Protein AF-A0A2I1EDM1-F1 (afdb_monomer_lite)

Foldseek 3Di:
DDDDPDDDDDPDDDPPDDDPPPDDDD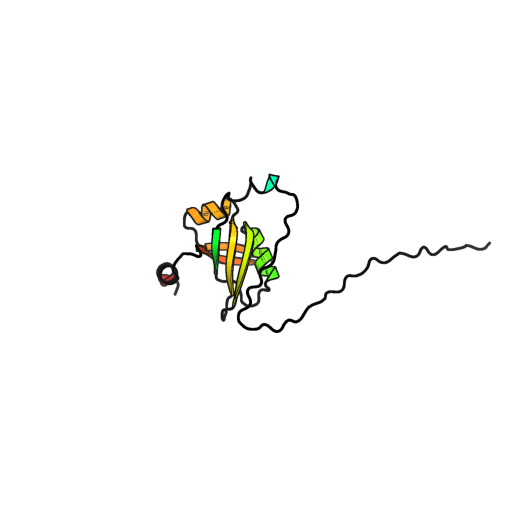PDDWPWDADDDPDPVPVQVVWWAPAWAWKKKWDAAQPDDPVNVVVQVVVQFAFRTWGWDDDDGIIMITTRGTGTPVNVVCVVVVNQWDWDDDPNDIDIMGMDGPPDDPVVVCVVCVVVD

Structure (mmCIF, N/CA/C/O backbone):
data_AF-A0A2I1EDM1-F1
#
_entry.id   AF-A0A2I1EDM1-F1
#
loop_
_atom_site.group_PDB
_atom_site.id
_atom_site.type_symbol
_atom_site.label_atom_id
_atom_site.label_alt_id
_atom_site.label_comp_id
_atom_site.label_asym_id
_atom_site.label_entity_id
_atom_site.label_seq_id
_atom_site.pdbx_PDB_ins_code
_atom_site.Cartn_x
_atom_site.Cartn_y
_atom_site.Cartn_z
_atom_site.occupancy
_atom_site.B_iso_or_equiv
_atom_site.auth_seq_id
_atom_site.auth_comp_id
_atom_site.auth_asym_id
_atom_site.auth_atom_id
_atom_site.pdbx_PDB_model_num
ATOM 1 N N . MET A 1 1 ? -20.426 64.221 30.454 1.00 40.88 1 MET A N 1
ATOM 2 C CA . MET A 1 1 ? -19.477 63.694 29.450 1.00 40.88 1 MET A CA 1
ATOM 3 C C . MET A 1 1 ? -19.841 62.245 29.182 1.00 40.88 1 MET A C 1
ATOM 5 O O . MET A 1 1 ? -19.553 61.390 30.008 1.00 40.88 1 MET A O 1
ATOM 9 N N . SER A 1 2 ? -20.573 61.998 28.097 1.00 38.34 2 SER A N 1
ATOM 10 C CA . SER A 1 2 ? -21.053 60.666 27.713 1.00 38.34 2 SER A CA 1
ATOM 11 C C . SER A 1 2 ? -19.981 59.954 26.889 1.00 38.34 2 SER A C 1
ATOM 13 O O . SER A 1 2 ? -19.578 60.466 25.848 1.00 38.34 2 SER A O 1
ATOM 15 N N . PHE A 1 3 ? -19.506 58.798 27.355 1.00 39.91 3 PHE A N 1
ATOM 16 C CA . PHE A 1 3 ? -18.596 57.935 26.600 1.00 39.91 3 PHE A CA 1
ATOM 17 C C . PHE A 1 3 ? -19.410 56.917 25.802 1.00 39.91 3 PHE A C 1
ATOM 19 O O . PHE A 1 3 ? -20.017 56.002 26.354 1.00 39.91 3 PHE A O 1
ATOM 26 N N . ASP A 1 4 ? -19.432 57.115 24.490 1.00 42.69 4 ASP A N 1
ATOM 27 C CA . ASP A 1 4 ? -20.203 56.337 23.530 1.00 42.69 4 ASP A CA 1
ATOM 28 C C . ASP A 1 4 ? -19.368 55.127 23.059 1.00 42.69 4 ASP A C 1
ATOM 30 O O . ASP A 1 4 ? -18.481 55.240 22.208 1.00 42.69 4 ASP A O 1
ATOM 34 N N . PHE A 1 5 ? -19.581 53.952 23.666 1.00 37.19 5 PHE A N 1
ATOM 35 C CA . PHE A 1 5 ? -18.833 52.731 23.338 1.00 37.19 5 PHE A CA 1
ATOM 36 C C . PHE A 1 5 ? -19.495 51.998 22.162 1.00 37.19 5 PHE A C 1
ATOM 38 O O . PHE A 1 5 ? -20.348 51.121 22.321 1.00 37.19 5 PHE A O 1
ATOM 45 N N . ARG A 1 6 ? -19.092 52.367 20.944 1.00 45.16 6 ARG A N 1
ATOM 46 C CA . ARG A 1 6 ? -19.535 51.748 19.686 1.00 45.16 6 ARG A CA 1
ATOM 47 C C . ARG A 1 6 ? -19.104 50.266 19.632 1.00 45.16 6 ARG A C 1
ATOM 49 O O . ARG A 1 6 ? -17.985 49.945 19.235 1.00 45.16 6 ARG A O 1
ATOM 56 N N . LYS A 1 7 ? -19.993 49.336 20.011 1.00 44.12 7 LYS A N 1
ATOM 57 C CA . LYS A 1 7 ? -19.816 47.881 19.812 1.00 44.12 7 LYS A CA 1
ATOM 58 C C . LYS A 1 7 ? -19.730 47.562 18.311 1.00 44.12 7 LYS A C 1
ATOM 60 O O . LYS A 1 7 ? -20.747 47.518 17.622 1.00 44.12 7 LYS A O 1
ATOM 65 N N . LYS A 1 8 ? -18.527 47.289 17.796 1.00 46.66 8 LYS A N 1
ATOM 66 C CA . LYS A 1 8 ? -18.346 46.629 16.492 1.00 46.66 8 LYS A CA 1
ATOM 67 C C . LYS A 1 8 ? -18.831 45.177 16.603 1.00 46.66 8 LYS A C 1
ATOM 69 O O . LYS A 1 8 ? -18.265 44.390 17.355 1.00 46.66 8 LYS A O 1
ATOM 74 N N . LYS A 1 9 ? -19.883 44.827 15.856 1.00 42.12 9 LYS A N 1
ATOM 75 C CA . LYS A 1 9 ? -20.307 43.439 15.608 1.00 42.12 9 LYS A CA 1
ATOM 76 C C . LYS A 1 9 ? -19.152 42.695 14.921 1.00 42.12 9 LYS A C 1
ATOM 78 O O . LYS A 1 9 ? -18.861 42.975 13.761 1.00 42.12 9 LYS A O 1
ATOM 83 N N . LEU A 1 10 ? -18.510 41.757 15.619 1.00 42.94 10 LEU A N 1
ATOM 84 C CA . LEU A 1 10 ? -17.736 40.699 14.968 1.00 42.94 10 LEU A CA 1
ATOM 85 C C . LEU A 1 10 ? -18.723 39.856 14.151 1.00 42.94 10 LEU A C 1
ATOM 87 O O . LEU A 1 10 ? -19.648 39.271 14.714 1.00 42.94 10 LEU A O 1
ATOM 91 N N . GLN A 1 11 ? -18.543 39.800 12.834 1.00 41.75 11 GLN A N 1
ATOM 92 C CA . GLN A 1 11 ? -19.192 38.779 12.020 1.00 41.75 11 GLN A CA 1
ATOM 93 C C . GLN A 1 11 ? -18.465 37.460 12.296 1.00 41.75 11 GLN A C 1
ATOM 95 O O . GLN A 1 11 ? -17.297 37.297 11.950 1.00 41.75 11 GLN A O 1
ATOM 100 N N . SER A 1 12 ? -19.129 36.543 12.994 1.00 42.69 12 SER A N 1
ATOM 101 C CA . SER A 1 12 ? -18.648 35.180 13.202 1.00 42.69 12 SER A CA 1
ATOM 102 C C . SER A 1 12 ? -18.697 34.416 11.881 1.00 42.69 12 SER A C 1
ATOM 104 O O . SER A 1 12 ? -19.768 34.295 11.284 1.00 42.69 12 SER A O 1
ATOM 106 N N . ALA A 1 13 ? -17.549 33.889 11.452 1.00 47.53 13 ALA A N 1
ATOM 107 C CA . ALA A 1 13 ? -17.444 32.954 10.338 1.00 47.53 13 ALA A CA 1
ATOM 108 C C . ALA A 1 13 ? -18.391 31.753 10.547 1.00 47.53 13 ALA A C 1
ATOM 110 O O . ALA A 1 13 ? -18.530 31.284 11.683 1.00 47.53 13 ALA A O 1
ATOM 111 N N . PRO A 1 14 ? -19.049 31.235 9.494 1.00 38.72 14 PRO A N 1
ATOM 112 C CA . PRO A 1 14 ? -19.915 30.078 9.640 1.00 38.72 14 PRO A CA 1
ATOM 113 C C . PRO A 1 14 ? -19.083 28.857 10.045 1.00 38.72 14 PRO A C 1
ATOM 115 O O . PRO A 1 14 ? -18.240 28.363 9.300 1.00 38.72 14 PRO A O 1
ATOM 118 N N . ILE A 1 15 ? -19.346 28.369 11.256 1.00 44.50 15 ILE A N 1
ATOM 119 C CA . ILE A 1 15 ? -18.905 27.065 11.747 1.00 44.50 15 ILE A CA 1
ATOM 120 C C . ILE A 1 15 ? -19.605 26.020 10.876 1.00 44.50 15 ILE A C 1
ATOM 122 O O . ILE A 1 15 ? -20.783 25.722 11.082 1.00 44.50 15 ILE A O 1
ATOM 126 N N . ILE A 1 16 ? -18.898 25.481 9.882 1.00 41.09 16 ILE A N 1
ATOM 127 C CA . ILE A 1 16 ? -19.393 24.365 9.075 1.00 41.09 16 ILE A CA 1
ATOM 128 C C . ILE A 1 16 ? -19.453 23.142 9.993 1.00 41.09 16 ILE A C 1
ATOM 130 O O . ILE A 1 16 ? -18.441 22.538 10.357 1.00 41.09 16 ILE A O 1
ATOM 134 N N . LYS A 1 17 ? -20.670 22.824 10.435 1.00 41.31 17 LYS A N 1
ATOM 135 C CA . LYS A 1 17 ? -20.976 21.632 11.219 1.00 41.31 17 LYS A CA 1
ATOM 136 C C . LYS A 1 17 ? -20.805 20.401 10.329 1.00 41.31 17 LYS A C 1
ATOM 138 O O . LYS A 1 17 ? -21.305 20.353 9.212 1.00 41.31 17 LYS A O 1
ATOM 143 N N . LYS A 1 18 ? -20.086 19.412 10.863 1.00 46.59 18 LYS A N 1
ATOM 144 C CA . LYS A 1 18 ? -19.910 18.067 10.307 1.00 46.59 18 LYS A CA 1
ATOM 145 C C . LYS A 1 18 ? -21.267 17.431 10.009 1.00 46.59 18 LYS A C 1
ATOM 147 O O . LYS A 1 18 ? -22.041 17.214 10.938 1.00 46.59 18 LYS A O 1
ATOM 152 N N . GLU A 1 19 ? -21.492 17.033 8.764 1.00 41.22 19 GLU A N 1
ATOM 153 C CA . GLU A 1 19 ? -22.545 16.080 8.420 1.00 41.22 19 GLU A CA 1
ATOM 154 C C . GLU A 1 19 ? -21.913 14.690 8.277 1.00 41.22 19 GLU A C 1
ATOM 156 O O . GLU A 1 19 ? -21.263 14.354 7.289 1.00 41.22 19 GLU A O 1
ATOM 161 N N . ILE A 1 20 ? -22.035 13.885 9.336 1.00 42.53 20 ILE A N 1
ATOM 162 C CA . ILE A 1 20 ? -21.709 12.459 9.310 1.00 42.53 20 ILE A CA 1
ATOM 163 C C . ILE A 1 20 ? -22.920 11.771 8.685 1.00 42.53 20 ILE A C 1
ATOM 165 O O . ILE A 1 20 ? -23.872 11.418 9.379 1.00 42.53 20 ILE A O 1
ATOM 169 N N . ILE A 1 21 ? -22.907 11.609 7.363 1.00 40.69 21 ILE A N 1
ATOM 170 C CA . ILE A 1 21 ? -23.929 10.828 6.668 1.00 40.69 21 ILE A CA 1
ATOM 171 C C . ILE A 1 21 ? -23.685 9.354 7.009 1.00 40.69 21 ILE A C 1
ATOM 173 O O . ILE A 1 21 ? -22.836 8.679 6.423 1.00 40.69 21 ILE A O 1
ATOM 177 N N . GLY A 1 22 ? -24.427 8.857 7.998 1.00 44.16 22 GLY A N 1
ATOM 178 C CA . GLY A 1 22 ? -24.507 7.441 8.331 1.00 44.16 22 GLY A CA 1
ATOM 179 C C . GLY A 1 22 ? -25.135 6.666 7.178 1.00 44.16 22 GLY A C 1
ATOM 180 O O . GLY A 1 22 ? -26.348 6.487 7.125 1.00 44.16 22 GLY A O 1
ATOM 181 N N . THR A 1 23 ? -24.315 6.186 6.246 1.00 38.16 23 THR A N 1
ATOM 182 C CA . THR A 1 23 ? -24.765 5.253 5.213 1.00 38.16 23 THR A CA 1
ATOM 183 C C . THR A 1 23 ? -24.486 3.822 5.648 1.00 38.16 23 THR A C 1
ATOM 185 O O . THR A 1 23 ? -23.359 3.381 5.860 1.00 38.16 23 THR A O 1
ATOM 188 N N . ARG A 1 24 ? -25.587 3.091 5.805 1.00 36.03 24 ARG A N 1
ATOM 189 C CA . ARG A 1 24 ? -25.681 1.658 6.072 1.00 36.03 24 ARG A CA 1
ATOM 190 C C . ARG A 1 24 ? -24.838 0.892 5.041 1.00 36.03 24 ARG A C 1
ATOM 192 O O . ARG A 1 24 ? -25.185 0.849 3.861 1.00 36.03 24 ARG A O 1
ATOM 199 N N . ILE A 1 25 ? -23.728 0.304 5.487 1.00 41.81 25 ILE A N 1
ATOM 200 C CA . ILE A 1 25 ? -22.774 -0.426 4.643 1.00 41.81 25 ILE A CA 1
ATOM 201 C C . ILE A 1 25 ? -23.451 -1.702 4.131 1.00 41.81 25 ILE A C 1
ATOM 203 O O . ILE A 1 25 ? -23.544 -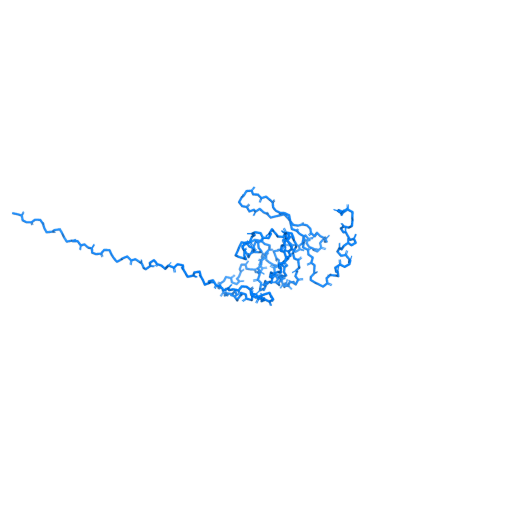2.707 4.835 1.00 41.81 25 ILE A O 1
ATOM 207 N N . LYS A 1 26 ? -23.943 -1.672 2.889 1.00 40.88 26 LYS A N 1
ATOM 208 C CA . LYS A 1 26 ? -24.237 -2.899 2.147 1.00 40.88 26 LYS A CA 1
ATOM 209 C C . LYS A 1 26 ? -22.909 -3.478 1.663 1.00 40.88 26 LYS A C 1
ATOM 211 O O . LYS A 1 26 ? -22.107 -2.787 1.039 1.00 40.88 26 LYS A O 1
ATOM 216 N N . LYS A 1 27 ? -22.687 -4.750 1.990 1.00 38.75 27 LYS A N 1
ATOM 217 C CA . LYS A 1 27 ? -21.547 -5.576 1.578 1.00 38.75 27 LYS A CA 1
ATOM 218 C C . LYS A 1 27 ? -21.356 -5.447 0.057 1.00 38.75 27 LYS A C 1
ATOM 220 O O . LYS A 1 27 ? -22.197 -5.930 -0.692 1.00 38.75 27 LYS A O 1
ATOM 225 N N . GLY A 1 28 ? -20.283 -4.777 -0.376 1.00 41.09 28 GLY A N 1
ATOM 226 C CA . GLY A 1 28 ? -19.874 -4.728 -1.787 1.00 41.09 28 GLY A CA 1
ATOM 227 C C . GLY A 1 28 ? -19.821 -3.362 -2.483 1.00 41.09 28 GLY A C 1
ATOM 228 O O . GLY A 1 28 ? -19.838 -3.352 -3.709 1.00 41.09 28 GLY A O 1
ATOM 229 N N . LYS A 1 29 ? -19.751 -2.220 -1.783 1.00 40.31 29 LYS A N 1
ATOM 230 C CA . LYS A 1 29 ? -19.571 -0.919 -2.457 1.00 40.31 29 LYS A CA 1
ATOM 231 C C . LYS A 1 29 ? -18.113 -0.460 -2.441 1.00 40.31 29 LYS A C 1
ATOM 233 O O . LYS A 1 29 ? -17.542 -0.222 -1.383 1.00 40.31 29 LYS A O 1
ATOM 238 N N . ILE A 1 30 ? -17.536 -0.376 -3.638 1.00 48.94 30 ILE A N 1
ATOM 239 C CA . ILE A 1 30 ? -16.273 0.301 -3.924 1.00 48.94 30 ILE A CA 1
ATOM 240 C C . ILE A 1 30 ? -16.542 1.800 -3.771 1.00 48.94 30 ILE A C 1
ATOM 242 O O . ILE A 1 30 ? -17.360 2.354 -4.504 1.00 48.94 30 ILE A O 1
ATOM 246 N N . ASN A 1 31 ? -15.902 2.439 -2.794 1.00 49.97 31 ASN A N 1
ATOM 247 C CA . ASN A 1 31 ? -15.917 3.891 -2.667 1.00 49.97 31 ASN A CA 1
ATOM 248 C C . ASN A 1 31 ? -14.842 4.446 -3.609 1.00 49.97 31 ASN A C 1
ATOM 250 O O . ASN A 1 31 ? -13.683 4.572 -3.226 1.00 49.97 31 ASN A O 1
ATOM 254 N N . GLU A 1 32 ? -15.210 4.725 -4.861 1.00 45.41 32 GLU A N 1
ATOM 255 C CA . GLU A 1 32 ? -14.381 5.542 -5.751 1.00 45.41 32 GLU A CA 1
ATOM 256 C C . GLU A 1 32 ? -14.395 6.974 -5.196 1.00 45.41 32 GLU A C 1
ATOM 258 O O . GLU A 1 32 ? -15.421 7.652 -5.221 1.00 45.41 32 GLU A O 1
ATOM 263 N N . ILE A 1 33 ? -13.276 7.413 -4.620 1.00 56.78 33 ILE A N 1
ATOM 264 C CA . ILE A 1 33 ? -13.091 8.804 -4.197 1.00 56.78 33 ILE A CA 1
ATOM 265 C C . ILE A 1 33 ? -12.453 9.545 -5.381 1.00 56.78 33 ILE A C 1
ATOM 267 O O . ILE A 1 33 ? -11.300 9.249 -5.702 1.00 56.78 33 ILE A O 1
ATOM 271 N N . PRO A 1 34 ? -13.148 10.486 -6.048 1.00 42.44 34 PRO A N 1
ATOM 272 C CA . PRO A 1 34 ? -12.524 11.317 -7.068 1.00 42.44 34 PRO A CA 1
ATOM 273 C C . PRO A 1 34 ? -11.589 12.333 -6.399 1.00 42.44 34 PRO A C 1
ATOM 275 O O . PRO A 1 34 ? -12.016 13.154 -5.587 1.00 42.44 34 PRO A O 1
ATOM 278 N N . VAL A 1 35 ? -10.301 12.268 -6.734 1.00 52.09 35 VAL A N 1
ATOM 279 C CA . VAL A 1 35 ? -9.287 13.222 -6.272 1.00 52.09 35 VAL A CA 1
ATOM 280 C C . VAL A 1 35 ? -9.246 14.397 -7.251 1.00 52.09 35 VAL A C 1
ATOM 282 O O . VAL A 1 35 ? -8.994 14.209 -8.439 1.00 52.09 35 VAL A O 1
ATOM 285 N N . GLN A 1 36 ? -9.518 15.608 -6.761 1.00 38.00 36 GLN A N 1
ATOM 286 C CA . GLN A 1 36 ? -9.387 16.845 -7.534 1.00 38.00 36 GLN A CA 1
ATOM 287 C C . GLN A 1 36 ? -7.901 17.203 -7.685 1.00 38.00 36 GLN A C 1
ATOM 289 O O . GLN A 1 36 ? -7.163 17.231 -6.699 1.00 38.00 36 GLN A O 1
ATOM 294 N N . ALA A 1 37 ? -7.463 17.451 -8.920 1.00 40.50 37 ALA A N 1
ATOM 295 C CA . ALA A 1 37 ? -6.113 17.899 -9.238 1.00 40.50 37 ALA A CA 1
ATOM 296 C C . ALA A 1 37 ? -5.992 19.407 -8.969 1.00 40.50 37 ALA A C 1
ATOM 298 O O . ALA A 1 37 ? -6.652 20.214 -9.620 1.00 40.50 37 ALA A O 1
ATOM 299 N N . THR A 1 38 ? -5.162 19.786 -8.000 1.00 40.50 38 THR A N 1
ATOM 300 C CA . THR A 1 38 ? -4.775 21.180 -7.752 1.00 40.50 38 THR A CA 1
ATOM 301 C C . THR A 1 38 ? -3.364 21.411 -8.290 1.00 40.50 38 THR A C 1
ATOM 303 O O . THR A 1 38 ? -2.409 20.885 -7.731 1.00 40.50 38 THR A O 1
ATOM 306 N N . SER A 1 39 ? -3.290 22.113 -9.425 1.00 45.81 39 SER A N 1
ATOM 307 C CA . SER A 1 39 ? -2.291 23.093 -9.909 1.00 45.81 39 SER A CA 1
ATOM 308 C C . SER A 1 39 ? -0.798 23.046 -9.512 1.00 45.81 39 SER A C 1
ATOM 310 O O . SER A 1 39 ? -0.145 24.077 -9.631 1.00 45.81 39 SER A O 1
ATOM 312 N N . ASP A 1 40 ? -0.231 21.910 -9.108 1.00 47.34 40 ASP A N 1
ATOM 313 C CA . ASP A 1 40 ? 1.197 21.772 -8.760 1.00 47.34 40 ASP A CA 1
ATOM 314 C C . ASP A 1 40 ? 1.902 20.767 -9.698 1.00 47.34 40 ASP A C 1
ATOM 316 O O . ASP A 1 40 ? 2.576 19.827 -9.274 1.00 47.34 40 ASP A O 1
ATOM 320 N N . GLU A 1 41 ? 1.689 20.905 -11.009 1.00 52.84 41 GLU A N 1
ATOM 321 C CA . GLU A 1 41 ? 2.093 19.899 -12.007 1.00 52.84 41 GLU A CA 1
ATOM 322 C C . GLU A 1 41 ? 3.622 19.743 -12.143 1.00 52.84 41 GLU A C 1
ATOM 324 O O . GLU A 1 41 ? 4.104 18.658 -12.463 1.00 52.84 41 GLU A O 1
ATOM 329 N N . ASP A 1 42 ? 4.400 20.768 -11.784 1.00 50.84 42 ASP A N 1
ATOM 330 C CA . ASP A 1 42 ? 5.848 20.819 -12.046 1.00 50.84 42 ASP A CA 1
ATOM 331 C C . ASP A 1 42 ? 6.721 20.155 -10.950 1.00 50.84 42 ASP A C 1
ATOM 333 O O . ASP A 1 42 ? 7.895 19.830 -11.150 1.00 50.84 42 ASP A O 1
ATOM 337 N N . CYS A 1 43 ? 6.163 19.894 -9.761 1.00 50.19 43 CYS A N 1
ATOM 338 C CA . CYS A 1 43 ? 6.877 19.222 -8.660 1.00 50.19 43 CYS A CA 1
ATOM 339 C C . CYS A 1 43 ? 6.600 17.711 -8.574 1.00 50.19 43 CYS A C 1
ATOM 341 O O . CYS A 1 43 ? 7.367 16.979 -7.932 1.00 50.19 43 CYS A O 1
ATOM 343 N N . LEU A 1 44 ? 5.564 17.226 -9.266 1.00 57.88 44 LEU A N 1
ATOM 344 C CA . LEU A 1 44 ? 5.184 15.812 -9.292 1.00 57.88 44 LEU A CA 1
ATOM 345 C C . LEU A 1 44 ? 6.158 14.966 -10.131 1.00 57.88 44 LEU A C 1
ATOM 347 O O . LEU A 1 44 ? 6.569 13.883 -9.717 1.00 57.88 44 LEU A O 1
ATOM 351 N N . GLU A 1 45 ? 6.610 15.464 -11.277 1.00 60.84 45 GLU A N 1
ATOM 352 C CA . GLU A 1 45 ? 7.435 14.666 -12.195 1.00 60.84 45 GLU A CA 1
ATOM 353 C C . GLU A 1 45 ? 8.841 14.361 -11.636 1.00 60.84 45 GLU A C 1
ATOM 355 O O . GLU A 1 45 ? 9.458 13.332 -11.925 1.00 60.84 45 GLU A O 1
ATOM 360 N N . LYS A 1 46 ? 9.347 15.221 -10.744 1.00 71.50 46 LYS A N 1
ATOM 361 C CA . LYS A 1 46 ? 10.676 15.046 -10.137 1.00 71.50 46 LYS A CA 1
ATOM 362 C C . LYS A 1 46 ? 10.715 13.987 -9.034 1.00 71.50 46 LYS A C 1
ATOM 364 O O . LYS A 1 46 ? 11.773 13.385 -8.852 1.00 71.50 46 LYS A O 1
ATOM 369 N N . HIS A 1 47 ? 9.605 13.719 -8.345 1.00 76.69 47 HIS A N 1
ATOM 370 C CA . HIS A 1 47 ? 9.587 12.888 -7.129 1.00 76.69 47 HIS A CA 1
ATOM 371 C C . HIS A 1 47 ? 8.826 11.569 -7.291 1.00 76.69 47 HIS A C 1
ATOM 373 O O . HIS A 1 47 ? 9.054 10.631 -6.521 1.00 76.69 47 HIS A O 1
ATOM 379 N N . PHE A 1 48 ? 7.952 11.476 -8.294 1.00 83.94 48 PHE A N 1
ATOM 380 C CA . PHE A 1 48 ? 7.125 10.301 -8.538 1.00 83.94 48 PHE A CA 1
ATOM 381 C C . PHE A 1 48 ? 7.573 9.521 -9.779 1.00 83.94 48 PHE A C 1
ATOM 383 O O . PHE A 1 48 ? 8.311 10.011 -10.634 1.00 83.94 48 PHE A O 1
ATOM 390 N N . ALA A 1 49 ? 7.131 8.271 -9.831 1.00 82.81 49 ALA A N 1
ATOM 391 C CA . ALA A 1 49 ? 7.230 7.381 -10.969 1.00 82.81 49 ALA A CA 1
ATOM 392 C C . ALA A 1 49 ? 6.499 7.966 -12.182 1.00 82.81 49 ALA A C 1
ATOM 394 O O . ALA A 1 49 ? 5.415 8.542 -12.047 1.00 82.81 49 ALA A O 1
ATOM 395 N N . TYR A 1 50 ? 7.042 7.729 -13.376 1.00 81.00 50 TYR A N 1
ATOM 396 C CA . TYR A 1 50 ? 6.370 8.103 -14.622 1.00 81.00 50 TYR A CA 1
ATOM 397 C C . TYR A 1 50 ? 5.063 7.318 -14.821 1.00 81.00 50 TYR A C 1
ATOM 399 O O . TYR A 1 50 ? 4.080 7.843 -15.337 1.00 81.00 50 TYR A O 1
ATOM 407 N N . GLN A 1 51 ? 5.034 6.052 -14.389 1.00 86.81 51 GLN A N 1
ATOM 408 C CA . GLN A 1 51 ? 3.904 5.154 -14.612 1.00 86.81 51 GLN A CA 1
ATOM 409 C C . GLN A 1 51 ? 3.130 4.871 -13.327 1.00 86.81 51 GLN A C 1
ATOM 411 O O . GLN A 1 51 ? 3.692 4.505 -12.293 1.00 86.81 51 GLN A O 1
ATOM 416 N N . SER A 1 52 ? 1.807 4.961 -13.426 1.00 89.81 52 SER A N 1
ATOM 417 C CA . SER A 1 52 ? 0.889 4.471 -12.400 1.00 89.81 52 SER A CA 1
ATOM 418 C C . SER A 1 52 ? 0.847 2.945 -12.435 1.00 89.81 52 SER A C 1
ATOM 420 O O . SER A 1 52 ? 0.775 2.337 -13.504 1.00 89.81 52 SER A O 1
ATOM 422 N N . ARG A 1 53 ? 0.854 2.313 -11.261 1.00 90.69 53 ARG A N 1
ATOM 423 C CA . ARG A 1 53 ? 0.795 0.855 -11.114 1.00 90.69 53 ARG A CA 1
ATOM 424 C C . ARG A 1 53 ? -0.438 0.453 -10.322 1.00 90.69 53 ARG A C 1
ATOM 426 O O . ARG A 1 53 ? -0.827 1.134 -9.374 1.00 90.69 53 ARG A O 1
ATOM 433 N N . ASP A 1 54 ? -1.020 -0.682 -10.691 1.00 93.06 54 ASP A N 1
ATOM 434 C CA . ASP A 1 54 ? -2.068 -1.325 -9.904 1.00 93.06 54 ASP A CA 1
ATOM 435 C C . ASP A 1 54 ? -1.420 -2.218 -8.848 1.00 93.06 54 ASP A C 1
ATOM 437 O O . ASP A 1 54 ? -0.844 -3.261 -9.159 1.00 93.06 54 ASP A O 1
ATOM 441 N N . LEU A 1 55 ? -1.529 -1.814 -7.588 1.00 93.12 55 LEU A N 1
ATOM 442 C CA . LEU A 1 55 ? -0.898 -2.487 -6.461 1.00 93.12 55 LEU A CA 1
ATOM 443 C C . LEU A 1 55 ? -1.938 -2.946 -5.440 1.00 93.12 55 LEU A C 1
ATOM 445 O O . LEU A 1 55 ? -3.000 -2.344 -5.260 1.00 93.12 55 LEU A O 1
ATOM 449 N N . LYS A 1 56 ? -1.620 -4.044 -4.757 1.00 93.19 56 LYS A N 1
ATOM 450 C CA . LYS A 1 56 ? -2.368 -4.576 -3.619 1.00 93.19 56 LYS A CA 1
ATOM 451 C C . LYS A 1 56 ? -1.517 -4.458 -2.368 1.00 93.19 56 LYS A C 1
ATOM 453 O O . LYS A 1 56 ? -0.394 -4.954 -2.325 1.00 93.19 56 LYS A O 1
ATOM 458 N N . PHE A 1 57 ? -2.104 -3.861 -1.345 1.00 92.75 57 PHE A N 1
ATOM 459 C CA . PHE A 1 57 ? -1.508 -3.666 -0.041 1.00 92.75 57 PHE A CA 1
ATOM 460 C C . PHE A 1 57 ? -2.293 -4.455 1.011 1.00 92.75 57 PHE A C 1
ATOM 462 O O . PHE A 1 57 ? -3.526 -4.387 1.080 1.00 92.75 57 PHE A O 1
ATOM 469 N N . TYR A 1 58 ? -1.576 -5.216 1.828 1.00 91.06 58 TYR A N 1
ATOM 470 C CA . TYR A 1 58 ? -2.134 -6.050 2.890 1.00 91.06 58 TYR A CA 1
ATOM 471 C C . TYR A 1 58 ? -1.758 -5.513 4.275 1.00 91.06 58 TYR A C 1
ATOM 473 O O . TYR A 1 58 ? -0.903 -4.643 4.404 1.00 91.06 58 TYR A O 1
ATOM 481 N N . ASP A 1 59 ? -2.404 -6.073 5.300 1.00 90.25 59 ASP A N 1
ATOM 482 C CA . ASP A 1 59 ? -2.115 -5.856 6.727 1.00 90.25 59 ASP A CA 1
ATOM 483 C C . ASP A 1 59 ? -2.554 -4.507 7.310 1.00 90.25 59 ASP A C 1
ATOM 485 O O . ASP A 1 59 ? -2.111 -4.109 8.386 1.00 90.25 59 ASP A O 1
ATOM 489 N N . PHE A 1 60 ? -3.516 -3.829 6.679 1.00 91.19 60 PHE A N 1
ATOM 490 C CA . PHE A 1 60 ? -4.162 -2.683 7.321 1.00 91.19 60 PHE A CA 1
ATOM 491 C C . PHE A 1 60 ? -5.029 -3.146 8.492 1.00 91.19 60 PHE A C 1
ATOM 493 O O . PHE A 1 60 ? -5.840 -4.056 8.315 1.00 91.19 60 PHE A O 1
ATOM 500 N N . PRO A 1 61 ? -4.942 -2.529 9.678 1.00 90.94 61 PRO A N 1
ATOM 501 C CA . PRO A 1 61 ? -5.800 -2.911 10.791 1.00 90.94 61 PRO A CA 1
ATOM 502 C C . PRO A 1 61 ? -7.287 -2.663 10.492 1.00 90.94 61 PRO A C 1
ATOM 504 O O . PRO A 1 61 ? -7.658 -1.621 9.951 1.00 90.94 61 PRO A O 1
ATOM 507 N N . ALA A 1 62 ? -8.170 -3.595 10.875 1.00 89.62 62 ALA A N 1
ATOM 508 C CA . ALA A 1 62 ? -9.608 -3.478 10.593 1.00 89.62 62 ALA A CA 1
ATOM 509 C C . ALA A 1 62 ? -10.265 -2.218 11.193 1.00 89.62 62 ALA A C 1
ATOM 511 O O . ALA A 1 62 ? -11.221 -1.693 10.609 1.00 89.62 62 ALA A O 1
ATOM 512 N N . TYR A 1 63 ? -9.727 -1.721 12.311 1.00 89.00 63 TYR A N 1
ATOM 513 C CA . TYR A 1 63 ? -10.204 -0.530 13.017 1.00 89.00 63 TYR A CA 1
ATOM 514 C C . TYR A 1 63 ? -9.798 0.798 12.358 1.00 89.00 63 TYR A C 1
ATOM 516 O O . TYR A 1 63 ? -10.285 1.843 12.783 1.00 89.00 63 TYR A O 1
ATOM 524 N N . TRP A 1 64 ? -8.935 0.786 11.334 1.00 91.12 64 TRP A N 1
ATOM 525 C CA . TRP A 1 64 ? -8.587 2.008 10.606 1.00 91.12 64 TRP A CA 1
ATOM 526 C C . TRP A 1 64 ? -9.755 2.495 9.757 1.00 91.12 64 TRP A C 1
ATOM 528 O O . TRP A 1 64 ? -10.423 1.713 9.070 1.00 91.12 64 TRP A O 1
ATOM 538 N N . LYS A 1 65 ? -9.977 3.808 9.780 1.00 91.25 65 LYS A N 1
ATOM 539 C CA . LYS A 1 65 ? -10.936 4.481 8.902 1.00 91.25 65 LYS A CA 1
ATOM 540 C C . LYS A 1 65 ? -10.354 4.616 7.497 1.00 91.25 65 LYS A C 1
ATOM 542 O O . LYS A 1 65 ? -9.142 4.699 7.318 1.00 91.25 65 LYS A O 1
ATOM 547 N N . GLU A 1 66 ? -11.225 4.683 6.492 1.00 89.06 66 GLU A N 1
ATOM 548 C CA . GLU A 1 66 ? -10.815 4.849 5.087 1.00 89.06 66 GLU A CA 1
ATOM 549 C C . GLU A 1 66 ? -9.984 6.123 4.875 1.00 89.06 66 GLU A C 1
ATOM 551 O O . GLU A 1 66 ? -9.010 6.099 4.130 1.00 89.06 66 GLU A O 1
ATOM 556 N N . THR A 1 67 ? -10.287 7.196 5.611 1.00 90.69 67 THR A N 1
ATOM 557 C CA . THR A 1 67 ? -9.506 8.442 5.601 1.00 90.69 67 THR A CA 1
ATOM 558 C C . THR A 1 67 ? -8.071 8.237 6.087 1.00 90.69 67 THR A C 1
ATOM 560 O O . THR A 1 67 ? -7.137 8.732 5.469 1.00 90.69 67 THR A O 1
ATOM 563 N N . GLU A 1 68 ? -7.872 7.455 7.151 1.00 91.75 68 GLU A N 1
ATOM 564 C CA . GLU A 1 68 ? -6.538 7.162 7.695 1.00 91.75 68 GLU A CA 1
ATOM 565 C C . GLU A 1 68 ? -5.731 6.264 6.753 1.00 91.75 68 GLU A C 1
ATOM 567 O O . GLU A 1 68 ? -4.513 6.395 6.643 1.00 91.75 68 GLU A O 1
ATOM 572 N N . ILE A 1 69 ? -6.412 5.342 6.066 1.00 91.44 69 ILE A N 1
ATOM 573 C CA . ILE A 1 69 ? -5.805 4.518 5.019 1.00 91.44 69 ILE A CA 1
ATOM 574 C C . ILE A 1 69 ? -5.354 5.413 3.863 1.00 91.44 69 ILE A C 1
ATOM 576 O O . ILE A 1 69 ? -4.226 5.280 3.402 1.00 91.44 69 ILE A O 1
ATOM 580 N N . TYR A 1 70 ? -6.194 6.350 3.423 1.00 91.00 70 TYR A N 1
ATOM 581 C CA . TYR A 1 70 ? -5.854 7.276 2.346 1.00 91.00 70 TYR A CA 1
ATOM 582 C C . TYR A 1 70 ? -4.653 8.169 2.697 1.00 91.00 70 TYR A C 1
ATOM 584 O O . TYR A 1 70 ? -3.717 8.279 1.907 1.00 91.00 70 TYR A O 1
ATOM 592 N N . GLU A 1 71 ? -4.624 8.738 3.906 1.00 91.38 71 GLU A N 1
ATOM 593 C CA . GLU A 1 71 ? -3.473 9.502 4.409 1.00 91.38 71 GLU A CA 1
ATOM 594 C C . GLU A 1 71 ? -2.185 8.671 4.415 1.00 91.38 71 GLU A C 1
ATOM 596 O O . GLU A 1 71 ? -1.116 9.180 4.078 1.00 91.38 71 GLU A O 1
ATOM 601 N N . MET A 1 72 ? -2.281 7.382 4.758 1.00 91.25 72 MET A N 1
ATOM 602 C CA . MET A 1 72 ? -1.143 6.467 4.712 1.00 91.25 72 MET A CA 1
ATOM 603 C C . MET A 1 72 ? -0.664 6.226 3.281 1.00 91.25 72 MET A C 1
ATOM 605 O O . MET A 1 72 ? 0.530 6.301 3.000 1.00 91.25 72 MET A O 1
ATOM 609 N N . MET A 1 73 ? -1.598 5.985 2.362 1.00 91.75 73 MET A N 1
ATOM 610 C CA . MET A 1 73 ? -1.294 5.746 0.953 1.00 91.75 73 MET A CA 1
ATOM 611 C C . MET A 1 73 ? -0.672 6.972 0.277 1.00 91.75 73 MET A C 1
ATOM 613 O O . MET A 1 73 ? 0.218 6.812 -0.555 1.00 91.75 73 MET A O 1
ATOM 617 N N . LYS A 1 74 ? -1.043 8.186 0.702 1.00 90.56 74 LYS A N 1
ATOM 618 C CA . LYS A 1 74 ? -0.437 9.439 0.226 1.00 90.56 74 LYS A CA 1
ATOM 619 C C . LYS A 1 74 ? 1.065 9.537 0.529 1.00 90.56 74 LYS A C 1
ATOM 621 O O . LYS A 1 74 ? 1.785 10.212 -0.198 1.00 90.56 74 LYS A O 1
ATOM 626 N N . LYS A 1 75 ? 1.558 8.857 1.574 1.00 90.19 75 LYS A N 1
ATOM 627 C CA . LYS A 1 75 ? 3.001 8.791 1.881 1.00 90.19 75 LYS A CA 1
ATOM 628 C C . LYS A 1 75 ? 3.771 7.892 0.915 1.00 90.19 75 LYS A C 1
ATOM 630 O O . LYS A 1 75 ? 4.957 8.104 0.703 1.00 90.19 75 LYS A O 1
ATOM 635 N N . VAL A 1 76 ? 3.106 6.877 0.365 1.00 90.75 76 VAL A N 1
ATOM 636 C CA . VAL A 1 76 ? 3.703 5.910 -0.570 1.00 90.75 76 VAL A CA 1
ATOM 637 C C . VAL A 1 76 ? 3.773 6.489 -1.983 1.00 90.75 76 VAL A C 1
ATOM 639 O O . VAL A 1 76 ? 4.690 6.185 -2.745 1.00 90.75 76 VAL A O 1
ATOM 642 N N . GLY A 1 77 ? 2.790 7.306 -2.351 1.00 90.94 77 GLY A N 1
ATOM 643 C CA . GLY A 1 77 ? 2.667 7.813 -3.704 1.00 90.94 77 GLY A CA 1
ATOM 644 C C . GLY A 1 77 ? 1.428 8.671 -3.924 1.00 90.94 77 GLY A C 1
ATOM 645 O O . GLY A 1 77 ? 0.598 8.865 -3.033 1.00 90.94 77 GLY A O 1
ATOM 646 N N . TYR A 1 78 ? 1.279 9.143 -5.156 1.00 90.25 78 TYR A N 1
ATOM 647 C CA . TYR A 1 78 ? 0.067 9.799 -5.619 1.00 90.25 78 TYR A CA 1
ATOM 648 C C . TYR A 1 78 ? -0.999 8.756 -5.972 1.00 90.25 78 TYR A C 1
ATOM 650 O O . TYR A 1 78 ? -0.831 7.951 -6.892 1.00 90.25 78 TYR A O 1
ATOM 658 N N . VAL A 1 79 ? -2.094 8.752 -5.215 1.00 90.31 79 VAL A N 1
ATOM 659 C CA . VAL A 1 79 ? -3.182 7.776 -5.334 1.00 90.31 79 VAL A CA 1
ATOM 660 C C . VAL A 1 79 ? -4.201 8.266 -6.358 1.00 90.31 79 VAL A C 1
ATOM 662 O O . VAL A 1 79 ? -4.878 9.261 -6.130 1.00 90.31 79 VAL A O 1
ATOM 665 N N . GLU A 1 80 ? -4.340 7.542 -7.467 1.00 88.25 80 GLU A N 1
ATOM 666 C CA . GLU A 1 80 ? -5.344 7.838 -8.498 1.00 88.25 80 GLU A CA 1
ATOM 667 C C . GLU A 1 80 ? -6.685 7.187 -8.172 1.00 88.25 80 GLU A C 1
ATOM 669 O O . GLU A 1 80 ? -7.741 7.785 -8.362 1.00 88.25 80 GLU A O 1
ATOM 674 N N . ARG A 1 81 ? -6.645 5.937 -7.700 1.00 89.19 81 ARG A N 1
ATOM 675 C CA . ARG A 1 81 ? -7.827 5.173 -7.288 1.00 89.19 81 ARG A CA 1
ATOM 676 C C . ARG A 1 81 ? -7.491 4.305 -6.094 1.00 89.19 81 ARG A C 1
ATOM 678 O O . ARG A 1 81 ? -6.375 3.794 -5.996 1.00 89.19 81 ARG A O 1
ATOM 685 N N . LEU A 1 82 ? -8.466 4.106 -5.215 1.00 90.81 82 LEU A N 1
ATOM 686 C CA . LEU A 1 82 ? -8.306 3.318 -4.003 1.00 90.81 82 LEU A CA 1
ATOM 687 C C . LEU A 1 82 ? -9.582 2.533 -3.706 1.00 90.81 82 LEU A C 1
ATOM 689 O O . LEU A 1 82 ? -10.666 3.095 -3.626 1.00 90.81 82 LEU A O 1
ATOM 693 N N . GLU A 1 83 ? -9.431 1.230 -3.507 1.00 90.38 83 GLU A N 1
ATOM 694 C CA . GLU A 1 83 ? -10.497 0.307 -3.143 1.00 90.38 83 GLU A CA 1
ATOM 695 C C . GLU A 1 83 ? -10.112 -0.394 -1.841 1.00 90.38 83 GLU A C 1
ATOM 697 O O . GLU A 1 83 ? -9.036 -0.988 -1.733 1.00 90.38 83 GLU A O 1
ATOM 702 N N . VAL A 1 84 ? -10.999 -0.363 -0.848 1.00 91.19 84 VAL A N 1
ATOM 703 C CA . VAL A 1 84 ? -10.772 -1.026 0.440 1.00 91.19 84 VAL A CA 1
ATOM 704 C C . VAL A 1 84 ? -11.682 -2.238 0.558 1.00 91.19 84 VAL A C 1
ATOM 706 O O . VAL A 1 84 ? -12.905 -2.129 0.525 1.00 91.19 84 VAL A O 1
ATOM 709 N N . LYS A 1 85 ? -11.082 -3.412 0.750 1.00 89.44 85 LYS A N 1
ATOM 710 C CA . LYS A 1 85 ? -11.784 -4.662 1.034 1.00 89.44 85 LYS A CA 1
ATOM 711 C C . LYS A 1 85 ? -11.650 -5.016 2.509 1.00 89.44 85 LYS A C 1
ATOM 713 O O . LYS A 1 85 ? -10.547 -5.074 3.055 1.00 89.44 85 LYS A O 1
ATOM 718 N N . TRP A 1 86 ? -12.782 -5.297 3.143 1.00 83.50 86 TRP A N 1
ATOM 719 C CA . TRP A 1 86 ? -12.834 -5.745 4.529 1.00 83.50 86 TRP A CA 1
ATOM 720 C C . TRP A 1 86 ? -12.573 -7.255 4.615 1.00 83.50 86 TRP A C 1
ATOM 722 O O . TRP A 1 86 ? -13.248 -8.037 3.944 1.00 83.50 86 TRP A O 1
ATOM 732 N N . ASN A 1 87 ? -11.606 -7.660 5.438 1.00 80.38 87 ASN A N 1
ATOM 733 C CA . ASN A 1 87 ? -11.449 -9.039 5.900 1.00 80.38 87 ASN A CA 1
ATOM 734 C C . ASN A 1 87 ? -11.640 -9.063 7.427 1.00 80.38 87 ASN A C 1
ATOM 736 O O . ASN A 1 87 ? -11.903 -8.029 8.033 1.00 80.38 87 ASN A O 1
ATOM 740 N N . TYR A 1 88 ? -11.517 -10.236 8.056 1.00 83.12 88 TYR A N 1
ATOM 741 C CA . TYR A 1 88 ? -11.815 -10.399 9.483 1.00 83.12 88 TYR A CA 1
ATOM 742 C C . TYR A 1 88 ? -10.979 -9.478 10.394 1.00 83.12 88 TYR A C 1
ATOM 744 O O . TYR A 1 88 ? -11.506 -8.550 10.997 1.00 83.12 88 TYR A O 1
ATOM 752 N N . LYS A 1 89 ? -9.663 -9.708 10.476 1.00 86.31 89 LYS A N 1
ATOM 753 C CA . LYS A 1 89 ? -8.758 -8.932 11.346 1.00 86.31 89 LYS A CA 1
ATOM 754 C C . LYS A 1 89 ? -8.120 -7.728 10.639 1.00 86.31 89 LYS A C 1
ATOM 756 O O . LYS A 1 89 ? -7.691 -6.774 11.289 1.00 86.31 89 LYS A O 1
ATOM 761 N N . TYR A 1 90 ? -8.078 -7.759 9.309 1.00 90.38 90 TYR A N 1
ATOM 762 C CA . TYR A 1 90 ? -7.336 -6.805 8.488 1.00 90.38 90 TYR A CA 1
ATOM 763 C C . TYR A 1 90 ? -8.154 -6.321 7.291 1.00 90.38 90 TYR A C 1
ATOM 765 O O . TYR A 1 90 ? -9.087 -6.984 6.844 1.00 90.38 90 TYR A O 1
ATOM 773 N N . ARG A 1 91 ? -7.758 -5.188 6.720 1.00 90.19 91 ARG A N 1
ATOM 774 C CA . ARG A 1 91 ? -8.236 -4.677 5.437 1.00 90.19 91 ARG A CA 1
ATOM 775 C C . ARG A 1 91 ? -7.174 -4.900 4.366 1.00 90.19 91 ARG A C 1
ATOM 777 O O . ARG A 1 91 ? -5.974 -4.871 4.638 1.00 90.19 91 ARG A O 1
ATOM 784 N N . THR A 1 92 ? -7.636 -5.116 3.145 1.00 91.50 92 THR A N 1
ATOM 785 C CA . THR A 1 92 ? -6.795 -5.124 1.947 1.00 91.50 92 THR A CA 1
ATOM 786 C C . THR A 1 92 ? -7.124 -3.886 1.138 1.00 91.50 92 THR A C 1
ATOM 788 O O . THR A 1 92 ? -8.299 -3.576 0.948 1.00 91.50 92 THR A O 1
ATOM 791 N N . VAL A 1 93 ? -6.103 -3.193 0.655 1.00 92.38 93 VAL A N 1
ATOM 792 C CA . VAL A 1 93 ? -6.256 -1.995 -0.167 1.00 92.38 93 VAL A CA 1
ATOM 793 C C . VAL A 1 93 ? -5.741 -2.311 -1.557 1.00 92.38 93 VAL A C 1
ATOM 795 O O . VAL A 1 93 ? -4.600 -2.733 -1.715 1.00 92.38 93 VAL A O 1
ATOM 798 N N . ARG A 1 94 ? -6.575 -2.133 -2.574 1.00 93.44 94 ARG A N 1
ATOM 799 C CA . ARG A 1 94 ? -6.140 -2.141 -3.968 1.00 93.44 94 ARG A CA 1
ATOM 800 C C . ARG A 1 94 ? -6.079 -0.695 -4.421 1.00 93.44 94 ARG A C 1
ATOM 802 O O . ARG A 1 94 ? -7.071 0.012 -4.305 1.00 93.44 94 ARG A O 1
ATOM 809 N N . ALA A 1 95 ? -4.930 -0.250 -4.900 1.00 92.62 95 ALA A N 1
ATOM 810 C CA . ALA A 1 95 ? -4.757 1.126 -5.327 1.00 92.62 95 ALA A CA 1
ATOM 811 C C . ALA A 1 95 ? -4.087 1.188 -6.692 1.00 92.62 95 ALA A C 1
ATOM 813 O O . ALA A 1 95 ? -3.137 0.452 -6.958 1.00 92.62 95 ALA A O 1
ATOM 814 N N . ARG A 1 96 ? -4.572 2.106 -7.524 1.00 93.25 96 ARG A N 1
ATOM 815 C CA . ARG A 1 96 ? -3.836 2.585 -8.686 1.00 93.25 96 ARG A CA 1
ATOM 816 C C . ARG A 1 96 ? -3.043 3.798 -8.228 1.00 93.25 96 ARG A C 1
ATOM 818 O O . ARG A 1 96 ? -3.635 4.810 -7.852 1.00 93.25 96 ARG A O 1
ATOM 825 N N . ILE A 1 97 ? -1.724 3.665 -8.171 1.00 92.12 97 ILE A N 1
ATOM 826 C CA . ILE A 1 97 ? -0.843 4.630 -7.510 1.00 92.12 97 ILE A CA 1
ATOM 827 C C . ILE A 1 97 ? 0.387 4.916 -8.369 1.00 92.12 97 ILE A C 1
ATOM 829 O O . ILE A 1 97 ? 0.986 3.999 -8.933 1.00 92.12 97 ILE A O 1
ATOM 833 N N . ARG A 1 98 ? 0.781 6.188 -8.450 1.00 92.25 98 ARG A N 1
ATOM 834 C CA . ARG A 1 98 ? 2.126 6.584 -8.881 1.00 92.25 98 ARG A CA 1
ATOM 835 C C . ARG A 1 98 ? 3.013 6.617 -7.651 1.00 92.25 98 ARG A C 1
ATOM 837 O O . ARG A 1 98 ? 2.841 7.471 -6.785 1.00 92.25 98 ARG A O 1
ATOM 844 N N . LEU A 1 99 ? 3.907 5.643 -7.544 1.00 92.00 99 LEU A N 1
ATOM 845 C CA . LEU A 1 99 ? 4.835 5.535 -6.420 1.00 92.00 99 LEU A CA 1
ATOM 846 C C . LEU A 1 99 ? 5.810 6.716 -6.404 1.00 92.00 99 LEU A C 1
ATOM 848 O O . LEU A 1 99 ? 6.087 7.305 -7.446 1.00 92.00 99 LEU A O 1
ATOM 852 N N . THR A 1 100 ? 6.353 7.057 -5.237 1.00 91.94 100 THR A N 1
ATOM 853 C CA . THR A 1 100 ? 7.571 7.879 -5.185 1.00 91.94 100 THR A CA 1
ATOM 854 C C . THR A 1 100 ? 8.743 7.108 -5.795 1.00 91.94 100 THR A C 1
ATOM 856 O O . THR A 1 100 ? 8.735 5.875 -5.800 1.00 91.94 100 THR A O 1
ATOM 859 N N . LYS A 1 101 ? 9.770 7.805 -6.291 1.00 90.31 101 LYS A N 1
ATOM 860 C CA . LYS A 1 101 ? 10.957 7.157 -6.886 1.00 90.31 101 LYS A CA 1
ATOM 861 C C . LYS A 1 101 ? 11.619 6.154 -5.935 1.00 90.31 101 LYS A C 1
ATOM 863 O O . LYS A 1 101 ? 11.972 5.057 -6.352 1.00 90.31 101 LYS A O 1
ATOM 868 N N . GLU A 1 102 ? 11.700 6.497 -4.651 1.00 89.69 102 GLU A N 1
ATOM 869 C CA . GLU A 1 102 ? 12.237 5.622 -3.600 1.00 89.69 102 GLU A CA 1
ATOM 870 C C . GLU A 1 102 ? 11.415 4.331 -3.452 1.00 89.69 102 GLU A C 1
ATOM 872 O O . GLU A 1 102 ? 11.962 3.227 -3.437 1.00 89.69 102 GLU A O 1
ATOM 877 N N . MET A 1 103 ? 10.084 4.452 -3.390 1.00 90.56 103 MET A N 1
ATOM 878 C CA . MET A 1 103 ? 9.191 3.297 -3.264 1.00 90.56 103 MET A CA 1
ATOM 879 C C . MET A 1 103 ? 9.164 2.453 -4.540 1.00 90.56 103 MET A C 1
ATOM 881 O O . MET A 1 103 ? 9.069 1.226 -4.463 1.00 90.56 103 MET A O 1
ATOM 885 N N . GLU A 1 104 ? 9.265 3.085 -5.711 1.00 90.88 104 GLU A N 1
ATOM 886 C CA . GLU A 1 104 ? 9.373 2.381 -6.987 1.00 90.88 104 GLU A CA 1
ATOM 887 C C . GLU A 1 104 ? 10.670 1.571 -7.069 1.00 90.88 104 GLU A C 1
ATOM 889 O O . GLU A 1 104 ? 10.627 0.406 -7.458 1.00 90.88 104 GLU A O 1
ATOM 894 N N . GLU A 1 105 ? 11.804 2.128 -6.644 1.00 90.94 105 GLU A N 1
ATOM 895 C CA . GLU A 1 105 ? 13.075 1.405 -6.624 1.00 90.94 105 GLU A CA 1
ATOM 896 C C . GLU A 1 105 ? 13.019 0.181 -5.695 1.00 90.94 105 GLU A C 1
ATOM 898 O O . GLU A 1 105 ? 13.442 -0.913 -6.080 1.00 90.94 105 GLU A O 1
ATOM 903 N N . ILE A 1 106 ? 12.438 0.330 -4.497 1.00 90.12 106 ILE A N 1
ATOM 904 C CA . ILE A 1 106 ? 12.222 -0.786 -3.563 1.00 90.12 106 ILE A CA 1
ATOM 905 C C . ILE A 1 106 ? 11.353 -1.864 -4.215 1.00 90.12 106 ILE A C 1
ATOM 907 O O . ILE A 1 106 ? 11.689 -3.049 -4.155 1.00 90.12 106 ILE A O 1
ATOM 911 N N . PHE A 1 107 ? 10.263 -1.466 -4.872 1.00 89.56 107 PHE A N 1
ATOM 912 C CA . PHE A 1 107 ? 9.367 -2.393 -5.554 1.00 89.56 107 PHE A CA 1
ATOM 913 C C . PHE A 1 107 ? 10.063 -3.134 -6.706 1.00 89.56 107 PHE A C 1
ATOM 915 O O . PHE A 1 107 ? 9.941 -4.355 -6.808 1.00 89.56 107 PHE A O 1
ATOM 922 N N . LEU A 1 108 ? 10.831 -2.428 -7.543 1.00 89.19 108 LEU A N 1
ATOM 923 C CA . LEU A 1 108 ? 11.563 -3.005 -8.677 1.00 89.19 108 LEU A CA 1
ATOM 924 C C . LEU A 1 108 ? 12.655 -3.984 -8.237 1.00 89.19 108 LEU A C 1
ATOM 926 O O . LEU A 1 108 ? 12.842 -5.016 -8.879 1.00 89.19 108 LEU A O 1
ATOM 930 N N . LYS A 1 109 ? 13.312 -3.730 -7.098 1.00 90.69 109 LYS A N 1
ATOM 931 C CA . LYS A 1 109 ? 14.233 -4.685 -6.452 1.00 90.69 109 LYS A CA 1
ATOM 932 C C . LYS A 1 109 ? 13.520 -5.922 -5.882 1.00 90.69 109 LYS A C 1
ATOM 934 O O . LYS A 1 109 ? 14.163 -6.811 -5.330 1.00 90.69 109 LYS A O 1
ATOM 939 N N . GLY A 1 110 ? 12.193 -5.999 -5.996 1.00 85.19 110 GLY A N 1
ATOM 940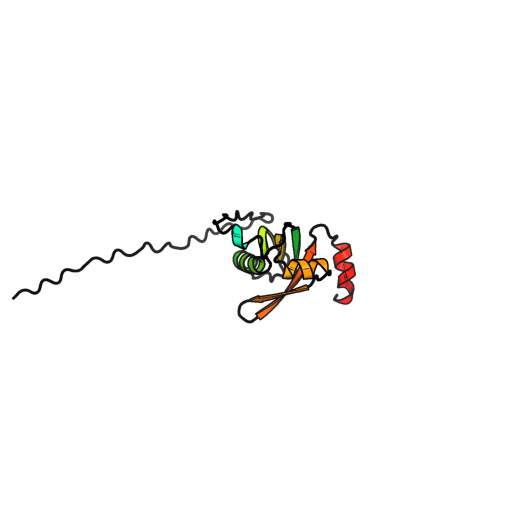 C CA . GLY A 1 110 ? 11.370 -7.084 -5.468 1.00 85.19 110 GLY A CA 1
ATOM 941 C C . GLY A 1 110 ? 11.011 -6.921 -3.990 1.00 85.19 110 GLY A C 1
ATOM 942 O O . GLY A 1 110 ? 10.495 -7.867 -3.383 1.00 85.19 110 GLY A O 1
ATOM 943 N N . GLY A 1 111 ? 11.263 -5.743 -3.414 1.00 86.94 111 GLY A N 1
ATOM 944 C CA . GLY A 1 111 ? 10.880 -5.377 -2.059 1.00 86.94 111 GLY A CA 1
ATOM 945 C C . GLY A 1 111 ? 9.363 -5.373 -1.918 1.00 86.94 111 GLY A C 1
ATOM 946 O O . GLY A 1 111 ? 8.661 -4.574 -2.529 1.00 86.94 111 GLY A O 1
ATOM 947 N N . SER A 1 112 ? 8.855 -6.310 -1.121 1.00 84.44 112 SER A N 1
ATOM 948 C CA . SER A 1 112 ? 7.414 -6.481 -0.900 1.00 84.44 112 SER A CA 1
ATOM 949 C C . SER A 1 112 ? 6.961 -5.970 0.469 1.00 84.44 112 SER A C 1
ATOM 951 O O . SER A 1 112 ? 5.768 -5.844 0.693 1.00 84.44 112 SER A O 1
ATOM 953 N N . ASN A 1 113 ? 7.877 -5.669 1.392 1.00 89.12 113 ASN A N 1
ATOM 954 C CA . ASN A 1 113 ? 7.547 -5.207 2.740 1.00 89.12 113 ASN A CA 1
ATOM 955 C C . ASN A 1 113 ? 7.910 -3.724 2.862 1.00 89.12 113 ASN A C 1
ATOM 957 O O . ASN A 1 113 ? 9.068 -3.363 2.663 1.00 89.12 113 ASN A O 1
ATOM 961 N N . ILE A 1 114 ? 6.937 -2.882 3.200 1.00 90.25 114 ILE A N 1
ATOM 962 C CA . ILE A 1 114 ? 7.123 -1.443 3.410 1.00 90.25 114 ILE A CA 1
ATOM 963 C C . ILE A 1 114 ? 6.865 -1.102 4.875 1.00 90.25 114 ILE A C 1
ATOM 965 O O . ILE A 1 114 ? 5.947 -1.646 5.488 1.00 90.25 114 ILE A O 1
ATOM 969 N N . ALA A 1 115 ? 7.662 -0.196 5.434 1.00 90.19 115 ALA A N 1
ATOM 970 C CA . ALA A 1 115 ? 7.484 0.310 6.788 1.00 90.19 115 ALA A CA 1
ATOM 971 C C . ALA A 1 115 ? 7.060 1.778 6.721 1.00 90.19 115 ALA A C 1
ATOM 973 O O . ALA A 1 115 ? 7.765 2.600 6.142 1.00 90.19 115 ALA A O 1
ATOM 974 N N . LEU A 1 116 ? 5.909 2.111 7.302 1.00 89.62 116 LEU A N 1
ATOM 975 C CA . LEU A 1 116 ? 5.393 3.477 7.337 1.00 89.62 116 LEU A CA 1
ATOM 976 C C . LEU A 1 116 ? 5.091 3.887 8.774 1.00 89.62 116 LEU A C 1
ATOM 978 O O . LEU A 1 116 ? 4.485 3.140 9.543 1.00 89.62 116 LEU A O 1
ATOM 982 N N . SER A 1 117 ? 5.485 5.104 9.136 1.00 90.38 117 SER A N 1
ATOM 983 C CA . SER A 1 117 ? 5.218 5.661 10.458 1.00 90.38 117 SER A CA 1
ATOM 984 C C . SER A 1 117 ? 3.858 6.368 10.511 1.00 90.38 117 SER A C 1
ATOM 986 O O . SER A 1 117 ? 3.463 7.101 9.597 1.00 90.38 117 SER A O 1
ATOM 988 N N . LYS A 1 118 ? 3.123 6.173 11.606 1.00 87.94 118 LYS A N 1
ATOM 989 C CA . LYS A 1 118 ? 1.882 6.880 11.947 1.00 87.94 118 LYS A CA 1
ATOM 990 C C . LYS A 1 118 ? 1.835 7.108 13.450 1.00 87.94 118 LYS A C 1
ATOM 992 O O . LYS A 1 118 ? 1.823 6.133 14.197 1.00 87.94 118 LYS A O 1
ATOM 997 N N . ASN A 1 119 ? 1.734 8.368 13.876 1.00 86.19 119 ASN A N 1
ATOM 998 C CA . ASN A 1 119 ? 1.620 8.751 15.289 1.00 86.19 119 ASN A CA 1
ATOM 999 C C . ASN A 1 119 ? 2.662 8.015 16.151 1.00 86.19 119 ASN A C 1
ATOM 1001 O O . ASN A 1 119 ? 2.294 7.246 17.035 1.00 86.19 119 ASN A O 1
ATOM 1005 N N . GLU A 1 120 ? 3.943 8.157 15.783 1.00 88.56 120 GLU A N 1
ATOM 1006 C CA . GLU A 1 120 ? 5.111 7.549 16.457 1.00 88.56 120 GLU A CA 1
ATOM 1007 C C . GLU A 1 120 ? 5.189 6.013 16.409 1.00 88.56 120 GLU A C 1
ATOM 1009 O O . GLU A 1 120 ? 6.173 5.422 16.846 1.00 88.56 120 GLU A O 1
ATOM 1014 N N . ARG A 1 121 ? 4.195 5.338 15.824 1.00 89.44 121 ARG A N 1
ATOM 1015 C CA . ARG A 1 121 ? 4.201 3.887 15.622 1.00 89.44 121 ARG A CA 1
ATOM 1016 C C . ARG A 1 121 ? 4.604 3.542 14.201 1.00 89.44 121 ARG A C 1
ATOM 1018 O O . ARG A 1 121 ? 4.140 4.168 13.249 1.00 89.44 121 ARG A O 1
ATOM 1025 N N . MET A 1 122 ? 5.418 2.507 14.055 1.00 92.06 122 MET A N 1
ATOM 1026 C CA . MET A 1 122 ? 5.785 1.957 12.756 1.00 92.06 122 MET A CA 1
ATOM 1027 C C . MET A 1 122 ? 4.841 0.809 12.391 1.00 92.06 122 MET A C 1
ATOM 1029 O O . MET A 1 122 ? 4.610 -0.094 13.193 1.00 92.06 122 MET A O 1
ATOM 1033 N N . TYR A 1 123 ? 4.285 0.862 11.186 1.00 90.75 123 TYR A N 1
ATOM 1034 C CA . TYR A 1 123 ? 3.414 -0.164 10.625 1.00 90.75 123 TYR A CA 1
ATOM 1035 C C . TYR A 1 123 ? 4.097 -0.797 9.424 1.00 90.75 123 TYR A C 1
ATOM 1037 O O . TYR A 1 123 ? 4.658 -0.096 8.584 1.00 90.75 123 TYR A O 1
ATOM 1045 N N . PHE A 1 124 ? 4.020 -2.120 9.340 1.00 90.62 124 PHE A N 1
ATOM 1046 C CA . PHE A 1 124 ? 4.560 -2.881 8.226 1.00 90.62 124 PHE A CA 1
ATOM 1047 C C . PHE A 1 124 ? 3.419 -3.339 7.332 1.00 90.62 124 PHE A C 1
ATOM 1049 O O . PHE A 1 124 ? 2.473 -3.964 7.808 1.00 90.62 124 PHE A O 1
ATOM 1056 N N . PHE A 1 125 ? 3.522 -3.038 6.044 1.00 91.44 125 PHE A N 1
ATOM 1057 C CA . PHE A 1 125 ? 2.549 -3.447 5.042 1.00 91.44 125 PHE A CA 1
ATOM 1058 C C . PHE A 1 125 ? 3.230 -4.292 3.980 1.00 91.44 125 PHE A C 1
ATOM 1060 O O . PHE A 1 125 ? 4.397 -4.077 3.648 1.00 91.44 125 PHE A O 1
ATOM 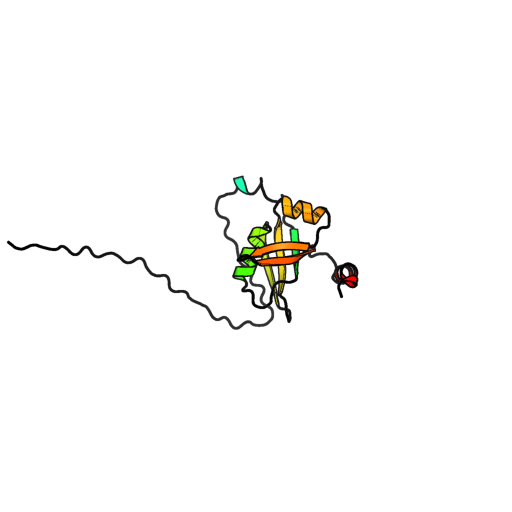1067 N N . ARG A 1 126 ? 2.481 -5.236 3.413 1.00 91.38 126 ARG A N 1
ATOM 1068 C CA . ARG A 1 126 ? 2.942 -6.006 2.259 1.00 91.38 126 ARG A CA 1
ATOM 1069 C C . ARG A 1 126 ? 2.350 -5.443 0.978 1.00 91.38 126 ARG A C 1
ATOM 1071 O O . ARG A 1 126 ? 1.130 -5.351 0.866 1.00 91.38 126 ARG A O 1
ATOM 1078 N N . MET A 1 127 ? 3.206 -5.096 0.029 1.00 91.94 127 MET A N 1
ATOM 1079 C CA . MET A 1 127 ? 2.890 -4.527 -1.275 1.00 91.94 127 MET A CA 1
ATOM 1080 C C . MET A 1 127 ? 3.203 -5.539 -2.378 1.00 91.94 127 MET A C 1
ATOM 1082 O O . MET A 1 127 ? 4.311 -6.064 -2.457 1.00 91.94 127 MET A O 1
ATOM 1086 N N . PHE A 1 128 ? 2.234 -5.774 -3.261 1.00 91.19 128 PHE A N 1
ATOM 1087 C CA . PHE A 1 128 ? 2.385 -6.642 -4.428 1.00 91.19 128 PHE A CA 1
ATOM 1088 C C . PHE A 1 128 ? 1.727 -6.037 -5.658 1.00 91.19 128 PHE A C 1
ATOM 1090 O O . PHE A 1 128 ? 0.782 -5.256 -5.546 1.00 91.19 128 PHE A O 1
ATOM 1097 N N . ASP A 1 129 ? 2.166 -6.476 -6.835 1.00 90.81 129 ASP A N 1
ATOM 1098 C CA . ASP A 1 129 ? 1.438 -6.223 -8.075 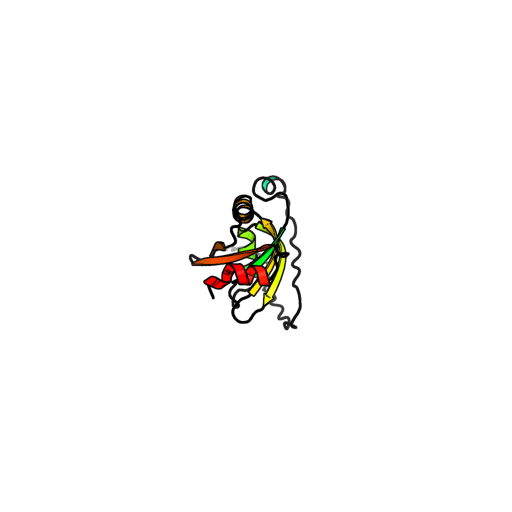1.00 90.81 129 ASP A CA 1
ATOM 1099 C C . ASP A 1 129 ? 0.018 -6.810 -7.979 1.00 90.81 129 ASP A C 1
ATOM 1101 O O . ASP A 1 129 ? -0.181 -7.938 -7.514 1.00 90.81 129 ASP A O 1
ATOM 1105 N N . ALA A 1 130 ? -0.991 -6.058 -8.417 1.00 87.44 130 ALA A N 1
ATOM 1106 C CA . ALA A 1 130 ? -2.368 -6.529 -8.430 1.00 87.44 130 ALA A CA 1
ATOM 1107 C C . ALA A 1 130 ? -2.572 -7.768 -9.318 1.00 87.44 130 ALA A C 1
ATOM 1109 O O . ALA A 1 130 ? -3.480 -8.559 -9.029 1.00 87.44 130 ALA A O 1
ATOM 1110 N N . LYS A 1 131 ? -1.738 -7.946 -10.351 1.00 87.19 131 LYS A N 1
ATOM 1111 C CA . LYS A 1 131 ? -1.730 -9.101 -11.263 1.00 87.19 131 LYS A CA 1
ATOM 1112 C C . LYS A 1 131 ? -1.066 -10.339 -10.658 1.00 87.19 131 LYS A C 1
ATOM 1114 O O . LYS A 1 131 ? -1.205 -11.428 -11.210 1.00 87.19 131 LYS A O 1
ATOM 1119 N N . LEU A 1 132 ? -0.346 -10.194 -9.544 1.00 85.62 132 LEU A N 1
ATOM 1120 C CA . LEU A 1 132 ? 0.312 -11.313 -8.886 1.00 85.62 132 LEU A CA 1
ATOM 1121 C C . LEU A 1 132 ? -0.736 -12.276 -8.312 1.00 85.62 132 LEU A C 1
ATOM 1123 O O . LEU A 1 132 ? -1.654 -11.871 -7.592 1.00 85.62 132 LEU A O 1
ATOM 1127 N N . ASP A 1 133 ? -0.582 -13.558 -8.636 1.00 83.81 133 ASP A N 1
ATOM 1128 C CA . ASP A 1 133 ? -1.503 -14.590 -8.180 1.00 83.81 133 ASP A CA 1
ATOM 1129 C C . ASP A 1 133 ? -1.387 -14.826 -6.665 1.00 83.81 133 ASP A C 1
ATOM 1131 O O . ASP A 1 133 ? -0.296 -14.850 -6.084 1.00 83.81 133 ASP A O 1
ATOM 1135 N N . ALA A 1 134 ? -2.533 -15.043 -6.022 1.00 78.50 134 ALA A N 1
ATOM 1136 C CA . ALA A 1 134 ? -2.617 -15.283 -4.591 1.00 78.50 134 ALA A CA 1
ATOM 1137 C C . ALA A 1 134 ? -1.873 -16.562 -4.178 1.00 78.50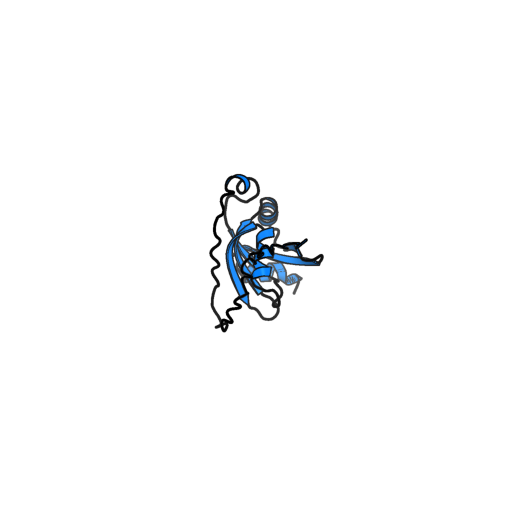 134 ALA A C 1
ATOM 1139 O O . ALA A 1 134 ? -1.320 -16.601 -3.078 1.00 78.50 134 ALA A O 1
ATOM 1140 N N . ALA A 1 135 ? -1.811 -17.586 -5.040 1.00 83.12 135 ALA A N 1
ATOM 1141 C CA . ALA A 1 135 ? -1.048 -18.802 -4.752 1.00 83.12 135 ALA A CA 1
ATOM 1142 C C . ALA A 1 135 ? 0.460 -18.520 -4.679 1.00 83.12 135 ALA A C 1
ATOM 1144 O O . ALA A 1 135 ? 1.123 -18.968 -3.744 1.00 83.12 135 ALA A O 1
ATOM 1145 N N . LYS A 1 136 ? 0.986 -17.692 -5.593 1.00 82.94 136 LYS A N 1
ATOM 1146 C CA . LYS A 1 136 ? 2.396 -17.263 -5.578 1.00 82.94 136 LYS A CA 1
ATOM 1147 C C . LYS A 1 136 ? 2.732 -16.441 -4.335 1.00 82.94 136 LYS A C 1
ATOM 1149 O O . LYS A 1 136 ? 3.789 -16.637 -3.740 1.00 82.94 136 LYS A O 1
ATOM 1154 N N . ILE A 1 137 ? 1.823 -15.560 -3.907 1.00 82.81 137 ILE A N 1
ATOM 1155 C CA . ILE A 1 137 ? 1.980 -14.816 -2.646 1.00 82.81 137 ILE A CA 1
ATOM 1156 C C . ILE A 1 137 ? 2.037 -15.794 -1.469 1.00 82.81 137 ILE A C 1
ATOM 1158 O O . ILE A 1 137 ? 2.956 -15.717 -0.661 1.00 82.81 137 ILE A O 1
ATOM 1162 N N . LYS A 1 138 ? 1.105 -16.752 -1.384 1.00 82.94 138 LYS A N 1
ATOM 1163 C CA . LYS A 1 138 ? 1.107 -17.759 -0.311 1.00 82.94 138 LYS A CA 1
ATOM 1164 C C . LYS A 1 138 ? 2.400 -18.567 -0.282 1.00 82.94 138 LYS A C 1
ATOM 1166 O O . LYS A 1 138 ? 2.962 -18.733 0.789 1.00 82.94 138 LYS A O 1
ATOM 1171 N N . GLN A 1 139 ? 2.897 -19.011 -1.436 1.00 84.00 139 GLN A N 1
ATOM 1172 C CA . GLN A 1 139 ? 4.144 -19.772 -1.524 1.00 84.00 139 GLN A CA 1
ATOM 1173 C C . GLN A 1 139 ? 5.344 -18.964 -1.011 1.00 84.00 139 GLN A C 1
ATOM 1175 O O . GLN A 1 139 ? 6.143 -19.472 -0.230 1.00 84.00 139 GLN A O 1
ATOM 1180 N N . ARG A 1 140 ? 5.448 -17.685 -1.396 1.00 79.88 140 ARG A N 1
ATOM 1181 C CA . ARG A 1 140 ? 6.553 -16.805 -0.981 1.00 79.88 140 ARG A CA 1
ATOM 1182 C C . ARG A 1 140 ? 6.568 -16.525 0.525 1.00 79.88 140 ARG A C 1
ATOM 1184 O O . ARG A 1 140 ? 7.632 -16.299 1.093 1.00 79.88 140 ARG A O 1
ATOM 1191 N N . TYR A 1 141 ? 5.397 -16.550 1.153 1.00 76.25 141 TYR A N 1
ATOM 1192 C CA . TYR A 1 141 ? 5.204 -16.280 2.579 1.00 76.25 141 TYR A CA 1
ATOM 1193 C C . TYR A 1 141 ? 4.886 -17.543 3.391 1.00 76.25 141 TYR A C 1
ATOM 1195 O O . TYR A 1 141 ? 4.514 -17.434 4.555 1.00 76.25 141 TYR A O 1
ATOM 1203 N N . ALA A 1 142 ? 5.048 -18.735 2.808 1.00 76.19 142 ALA A N 1
ATOM 1204 C CA . ALA A 1 142 ? 4.729 -19.999 3.469 1.00 76.19 142 ALA A CA 1
ATOM 1205 C C . ALA A 1 142 ? 5.591 -20.244 4.717 1.00 76.19 142 ALA A C 1
ATOM 1207 O O . ALA A 1 142 ? 5.121 -20.846 5.669 1.00 76.19 142 ALA A O 1
ATOM 1208 N N . TRP A 1 143 ? 6.826 -19.734 4.735 1.00 73.38 143 TRP A N 1
ATOM 1209 C CA . TRP A 1 143 ? 7.739 -19.842 5.879 1.00 73.38 143 TRP A CA 1
ATOM 1210 C C . TRP A 1 143 ? 7.371 -18.924 7.058 1.00 73.38 143 TRP A C 1
ATOM 1212 O O . TRP A 1 143 ? 7.946 -19.062 8.132 1.00 73.38 143 TRP A O 1
ATOM 1222 N N . GLN A 1 144 ? 6.449 -17.973 6.866 1.00 66.25 144 GLN A N 1
ATOM 1223 C CA . GLN A 1 144 ? 5.935 -17.098 7.929 1.00 66.25 144 GLN A CA 1
ATOM 1224 C C . GLN A 1 144 ? 4.597 -17.583 8.511 1.00 66.25 144 GLN A C 1
ATOM 1226 O O . GLN A 1 144 ? 4.030 -16.883 9.351 1.00 66.25 144 GLN A O 1
ATOM 1231 N N . ALA A 1 145 ? 4.064 -18.701 8.008 1.00 54.53 145 ALA A N 1
ATOM 1232 C CA . ALA A 1 145 ? 2.773 -19.259 8.402 1.00 54.53 145 ALA A CA 1
ATOM 1233 C C . ALA A 1 145 ? 2.900 -20.249 9.563 1.00 54.53 145 ALA A C 1
ATOM 1235 O O . ALA A 1 145 ? 3.917 -20.974 9.612 1.00 54.53 145 ALA A O 1
#

Organism: NCBI:txid588596

Radius of gyration: 21.98 Å; chains: 1; bounding box: 40×84×44 Å

Secondary structure (DSSP, 8-state):
--------------------------TT-----PPP--S-HHHHHHHB-SS-EEEEEEEEETT--HHHHHHHHHHHEEEEEEEEEE-SSEEEEEEEEEEBHHHHHHHHTT--EEEEEETTEEEEEEEEETTS-HHHHHHHTGGG-

Sequence (145 aa):
MSFDFRKKKLQSAPIIKKEIIGTRIKKGKINEIPVQATSDEDCLEKHFAYQSRDLKFYDFPAYWKETEIYEMMKKVGYVERLEVKWNYKYRTVRARIRLTKEMEEIFLKGGSNIALSKNERMYFFRMFDAKLDAAKIKQRYAWQA

pLDDT: mean 74.28, std 21.01, range [36.03, 93.44]